Protein AF-A0A5D2YDR8-F1 (afdb_monomer_lite)

Sequence (159 aa):
MWPTSTCDENGEKFDDEQVKIFLEGFDGNTKRRVQYSDFNGLQEELDKFVSKLSSCAALPTLVMFYTTIKEMDEVINVKDVILSKLRVWRDAICDARQINMEVEFAKQHLIKIAYAYFASKTRLEEELWRISTKIELHEKCQSEAIFFNDKPLNTGLFP

pLDDT: mean 81.97, std 12.82, range [41.28, 96.12]

Organism: Gossypium mustelinum (NCBI:txid34275)

Structure (mmCIF, N/CA/C/O backbone):
data_AF-A0A5D2YDR8-F1
#
_entry.id   AF-A0A5D2YDR8-F1
#
loop_
_atom_site.group_PDB
_atom_site.id
_atom_site.type_symbol
_atom_site.label_atom_id
_atom_site.label_alt_id
_atom_site.label_comp_id
_atom_site.label_asym_id
_atom_site.label_entity_id
_atom_site.label_seq_id
_atom_site.pdbx_PDB_ins_code
_atom_site.Cartn_x
_atom_site.Cartn_y
_atom_site.Cartn_z
_atom_site.occupancy
_atom_site.B_iso_or_equiv
_atom_site.auth_seq_id
_atom_site.auth_comp_id
_atom_site.auth_asym_id
_atom_site.auth_atom_id
_atom_site.pdbx_PDB_model_num
ATOM 1 N N . MET A 1 1 ? 23.497 12.720 -17.045 1.00 43.84 1 MET A N 1
ATOM 2 C CA . MET A 1 1 ? 23.051 13.086 -15.684 1.00 43.84 1 MET A CA 1
ATOM 3 C C . MET A 1 1 ? 21.559 13.317 -15.754 1.00 43.84 1 MET A C 1
ATOM 5 O O . MET A 1 1 ? 21.188 14.347 -16.285 1.00 43.84 1 MET A O 1
ATOM 9 N N . TRP A 1 2 ? 20.750 12.374 -15.270 1.00 41.28 2 TRP A N 1
ATOM 10 C CA . TRP A 1 2 ? 19.337 12.558 -14.919 1.00 41.28 2 TRP A CA 1
ATOM 11 C C . TRP A 1 2 ? 19.010 11.600 -13.766 1.00 41.28 2 TRP A C 1
ATOM 13 O O . TRP A 1 2 ? 19.281 10.408 -13.897 1.00 41.28 2 TRP A O 1
ATOM 23 N N . PRO A 1 3 ? 18.440 12.090 -12.656 1.00 55.66 3 PRO A N 1
ATOM 24 C CA . PRO A 1 3 ? 17.616 11.305 -11.759 1.00 55.66 3 PRO A CA 1
ATOM 25 C C . PRO A 1 3 ? 16.165 11.715 -12.022 1.00 55.66 3 PRO A C 1
ATOM 27 O O . PRO A 1 3 ? 15.633 12.627 -11.387 1.00 55.66 3 PRO A O 1
ATOM 30 N N . THR A 1 4 ? 15.517 11.111 -13.011 1.00 43.56 4 THR A N 1
ATOM 31 C CA . THR A 1 4 ? 14.087 11.346 -13.240 1.00 43.56 4 THR A CA 1
ATOM 32 C C . THR A 1 4 ? 13.300 10.390 -12.364 1.00 43.56 4 THR A C 1
ATOM 34 O O . THR A 1 4 ? 12.785 9.379 -12.819 1.00 43.56 4 THR A O 1
ATOM 37 N N . SER A 1 5 ? 13.288 10.741 -11.076 1.00 51.09 5 SER A N 1
ATOM 38 C CA . SER A 1 5 ? 12.209 10.500 -10.120 1.00 51.09 5 SER A CA 1
ATOM 39 C C . SER A 1 5 ? 10.972 9.903 -10.785 1.00 51.09 5 SER A C 1
ATOM 41 O O . SER A 1 5 ? 10.235 10.636 -11.456 1.00 51.09 5 SER A O 1
ATOM 43 N N . THR A 1 6 ? 10.734 8.609 -10.590 1.00 53.78 6 THR A N 1
ATOM 44 C CA . THR A 1 6 ? 9.469 8.038 -11.023 1.00 53.78 6 THR A CA 1
ATOM 45 C C . THR A 1 6 ? 8.399 8.489 -10.044 1.00 53.78 6 THR A C 1
ATOM 47 O O . THR A 1 6 ? 8.498 8.328 -8.828 1.00 53.78 6 THR A O 1
ATOM 50 N N . CYS A 1 7 ? 7.435 9.215 -10.589 1.00 55.12 7 CYS A N 1
ATOM 51 C CA . CYS A 1 7 ? 6.246 9.597 -9.868 1.00 55.12 7 CYS A CA 1
ATOM 52 C C . CYS A 1 7 ? 5.243 8.445 -9.946 1.00 55.12 7 CYS A C 1
ATOM 54 O O . CYS A 1 7 ? 5.148 7.787 -10.986 1.00 55.12 7 CYS A O 1
ATOM 56 N N . ASP A 1 8 ? 4.471 8.209 -8.888 1.00 57.03 8 ASP A N 1
ATOM 57 C CA . ASP A 1 8 ? 3.253 7.417 -9.029 1.00 57.03 8 ASP A CA 1
ATOM 58 C C . ASP A 1 8 ? 2.217 8.153 -9.906 1.00 57.03 8 ASP A C 1
ATOM 60 O O . ASP A 1 8 ? 2.442 9.262 -10.399 1.00 57.03 8 ASP A O 1
ATOM 64 N N . GLU A 1 9 ? 1.059 7.531 -10.103 1.00 56.44 9 GLU A N 1
ATOM 65 C CA . GLU A 1 9 ? -0.064 8.050 -10.900 1.00 56.44 9 GLU A CA 1
ATOM 66 C C . GLU A 1 9 ? -0.547 9.438 -10.427 1.00 56.44 9 GLU A C 1
ATOM 68 O O . GLU A 1 9 ? -1.224 10.144 -11.170 1.00 56.44 9 GLU A O 1
ATOM 73 N N . ASN A 1 10 ? -0.154 9.848 -9.213 1.00 54.31 10 ASN A N 1
ATOM 74 C CA . ASN A 1 10 ? -0.492 11.116 -8.575 1.00 54.31 10 ASN A CA 1
ATOM 75 C C . ASN A 1 10 ? 0.675 12.121 -8.540 1.00 54.31 10 ASN A C 1
ATOM 77 O O . ASN A 1 10 ? 0.522 13.204 -7.974 1.00 54.31 10 ASN A O 1
ATOM 81 N N . GLY A 1 11 ? 1.836 11.805 -9.123 1.00 56.41 11 GLY A N 1
ATOM 82 C CA . GLY A 1 11 ? 2.986 12.710 -9.120 1.00 56.41 11 GLY A CA 1
ATOM 83 C C . GLY A 1 11 ? 3.961 12.522 -7.948 1.00 56.41 11 GLY A C 1
ATOM 84 O O . GLY A 1 11 ? 4.916 13.296 -7.844 1.00 56.41 11 GLY A O 1
ATOM 85 N N . GLU A 1 12 ? 3.775 11.539 -7.057 1.00 59.47 12 GLU A N 1
ATOM 86 C CA . GLU A 1 12 ? 4.639 11.391 -5.876 1.00 59.47 12 GLU A CA 1
ATOM 87 C C . GLU A 1 12 ? 5.945 10.660 -6.211 1.00 59.47 12 GLU A C 1
ATOM 89 O O . GLU A 1 12 ? 5.924 9.515 -6.656 1.00 59.47 12 GLU A O 1
ATOM 94 N N . LYS A 1 13 ? 7.083 11.337 -5.988 1.00 61.34 13 LYS A N 1
ATOM 95 C CA . LYS A 1 13 ? 8.431 10.796 -6.216 1.00 61.34 13 LYS A CA 1
ATOM 96 C C . LYS A 1 13 ? 8.719 9.630 -5.284 1.00 61.34 13 LYS A C 1
ATOM 98 O O . LYS A 1 13 ? 8.529 9.779 -4.084 1.00 61.34 13 LYS A O 1
ATOM 103 N N . PHE A 1 14 ? 9.261 8.548 -5.816 1.00 60.97 14 PHE A N 1
ATOM 104 C CA . PHE A 1 14 ? 9.559 7.348 -5.053 1.00 60.97 14 PHE A CA 1
ATOM 105 C C . PHE A 1 14 ? 11.065 7.227 -4.726 1.00 60.97 14 PHE A C 1
ATOM 107 O O . PHE A 1 14 ? 11.892 7.256 -5.633 1.00 60.97 14 PHE A O 1
ATOM 114 N N . ASP A 1 15 ? 11.430 7.118 -3.443 1.00 67.12 15 ASP A N 1
ATOM 115 C CA . ASP A 1 15 ? 12.804 6.870 -2.972 1.00 67.12 15 ASP A CA 1
ATOM 116 C C . ASP A 1 15 ? 12.831 6.099 -1.630 1.00 67.12 15 ASP A C 1
ATOM 118 O O . ASP A 1 15 ? 11.792 5.872 -1.001 1.00 67.12 15 ASP A O 1
ATOM 122 N N . ASP A 1 16 ? 14.022 5.679 -1.186 1.00 68.62 16 ASP A N 1
ATOM 123 C CA . ASP A 1 16 ? 14.218 4.962 0.088 1.00 68.62 16 ASP A CA 1
ATOM 124 C C . ASP A 1 16 ? 13.748 5.779 1.308 1.00 68.62 16 ASP A C 1
ATOM 126 O O . ASP A 1 16 ? 13.335 5.214 2.328 1.00 68.62 16 ASP A O 1
ATOM 130 N N . GLU A 1 17 ? 13.759 7.112 1.205 1.00 77.00 17 GLU A N 1
ATOM 131 C CA . GLU A 1 17 ? 13.286 7.996 2.268 1.00 77.00 17 GLU A CA 1
ATOM 132 C C . GLU A 1 17 ? 11.758 7.912 2.396 1.00 77.00 17 GLU A C 1
ATOM 134 O O . GLU A 1 17 ? 11.240 7.952 3.510 1.00 77.00 17 GLU A O 1
ATOM 139 N N . GLN A 1 18 ? 11.013 7.686 1.306 1.00 75.12 18 GLN A N 1
ATOM 140 C CA . GLN A 1 18 ? 9.564 7.469 1.378 1.00 75.12 18 GLN A CA 1
ATOM 141 C C . GLN A 1 18 ? 9.171 6.219 2.169 1.00 75.12 18 GLN A C 1
ATOM 143 O O . GLN A 1 18 ? 8.182 6.260 2.909 1.00 75.12 18 GLN A O 1
ATOM 148 N N . VAL A 1 19 ? 9.926 5.121 2.047 1.00 80.12 19 VAL A N 1
ATOM 149 C CA . VAL A 1 19 ? 9.690 3.901 2.843 1.00 80.12 19 VAL A CA 1
ATOM 150 C C . VAL A 1 19 ? 9.812 4.243 4.324 1.00 80.12 19 VAL A C 1
ATOM 152 O O . VAL A 1 19 ? 8.938 3.922 5.130 1.00 80.12 19 VAL A O 1
ATOM 155 N N . LYS A 1 20 ? 10.890 4.942 4.677 1.00 84.25 20 LYS A N 1
ATOM 156 C CA . LYS A 1 20 ? 11.187 5.347 6.046 1.00 84.25 20 LYS A CA 1
ATOM 157 C C . LYS A 1 20 ? 10.135 6.316 6.592 1.00 84.25 20 LYS A C 1
ATOM 159 O O . LYS A 1 20 ? 9.566 6.037 7.643 1.00 84.25 20 LYS A O 1
ATOM 164 N N . ILE A 1 21 ? 9.782 7.364 5.843 1.00 86.00 21 ILE A N 1
ATOM 165 C CA . ILE A 1 21 ? 8.718 8.322 6.189 1.00 86.00 21 ILE A CA 1
ATOM 166 C C . ILE A 1 21 ? 7.382 7.602 6.408 1.00 86.00 21 ILE A C 1
ATOM 168 O O . ILE A 1 21 ? 6.636 7.918 7.340 1.00 86.00 21 ILE A O 1
ATOM 172 N N . PHE A 1 22 ? 7.049 6.626 5.556 1.00 87.31 22 PHE A N 1
ATOM 173 C CA . PHE A 1 22 ? 5.819 5.857 5.708 1.00 87.31 22 PHE A CA 1
ATOM 174 C C . PHE A 1 22 ? 5.797 5.082 7.032 1.00 87.31 22 PHE A C 1
ATOM 176 O O . PHE A 1 22 ? 4.797 5.154 7.755 1.00 87.31 22 PHE A O 1
ATOM 183 N N . LEU A 1 23 ? 6.895 4.388 7.354 1.00 86.00 23 LEU A N 1
ATOM 184 C CA . LEU A 1 23 ? 7.036 3.565 8.558 1.00 86.00 23 LEU A CA 1
ATOM 185 C C . LEU A 1 23 ? 7.091 4.401 9.844 1.00 86.00 23 LEU A C 1
ATOM 187 O O . LEU A 1 23 ? 6.383 4.084 10.799 1.00 86.00 23 LEU A O 1
ATOM 191 N N . GLU A 1 24 ? 7.839 5.506 9.853 1.00 86.69 24 GLU A N 1
ATOM 192 C CA . GLU A 1 24 ? 7.864 6.478 10.960 1.00 86.69 24 GLU A CA 1
ATOM 193 C C . GLU A 1 24 ? 6.469 7.069 11.225 1.00 86.69 24 GLU A C 1
ATOM 195 O O . GLU A 1 24 ? 6.110 7.410 12.355 1.00 86.69 24 GLU A O 1
ATOM 200 N N . GLY A 1 25 ? 5.619 7.095 10.195 1.00 81.75 25 GLY A N 1
ATOM 201 C CA . GLY A 1 25 ? 4.209 7.435 10.308 1.00 81.75 25 GLY A CA 1
ATOM 202 C C . GLY A 1 25 ? 3.422 6.567 11.299 1.00 81.75 25 GLY A C 1
ATOM 203 O O . GLY A 1 25 ? 2.355 6.989 11.725 1.00 81.75 25 GLY A O 1
ATOM 204 N N . PHE A 1 26 ? 3.885 5.397 11.739 1.00 81.44 26 PHE A N 1
ATOM 205 C CA . PHE A 1 26 ? 3.188 4.637 12.790 1.00 81.44 26 PHE A CA 1
ATOM 206 C C . PHE A 1 26 ? 3.472 5.131 14.217 1.00 81.44 26 PHE A C 1
ATOM 208 O O . PHE A 1 26 ? 2.688 4.847 15.131 1.00 81.44 26 PHE A O 1
ATOM 215 N N . ASP A 1 27 ? 4.554 5.879 14.423 1.00 76.06 27 ASP A N 1
ATOM 216 C CA . ASP A 1 27 ? 5.028 6.264 15.759 1.00 76.06 27 ASP A CA 1
ATOM 217 C C . ASP A 1 27 ? 4.542 7.660 16.181 1.00 76.06 27 ASP A C 1
ATOM 219 O O . ASP A 1 27 ? 4.632 8.044 17.346 1.00 76.06 27 ASP A O 1
ATOM 223 N N . GLY A 1 28 ? 3.929 8.402 15.254 1.00 69.44 28 GLY A N 1
ATOM 224 C CA . GLY A 1 28 ? 3.266 9.668 15.551 1.00 69.44 28 GLY A CA 1
ATOM 225 C C . GLY A 1 28 ? 2.029 9.501 16.444 1.00 69.44 28 GLY A C 1
ATOM 226 O O . GLY A 1 28 ? 1.219 8.592 16.253 1.00 69.44 28 GLY A O 1
ATOM 227 N N . ASN A 1 29 ? 1.849 10.429 17.389 1.00 61.12 29 ASN A N 1
ATOM 228 C CA . ASN A 1 29 ? 0.692 10.476 18.295 1.00 61.12 29 ASN A CA 1
ATOM 229 C C . ASN A 1 29 ? -0.405 11.458 17.830 1.00 61.12 29 ASN A C 1
ATOM 231 O O . ASN A 1 29 ? -1.246 11.908 18.606 1.00 61.12 29 ASN A O 1
ATOM 235 N N . THR A 1 30 ? -0.368 11.854 16.559 1.00 66.81 30 THR A N 1
ATOM 236 C CA . THR A 1 30 ? -1.331 12.774 15.955 1.00 66.81 30 THR A CA 1
ATOM 237 C C . THR A 1 30 ? -2.611 12.030 15.601 1.00 66.81 30 THR A C 1
ATOM 239 O O . THR A 1 30 ? -2.563 11.011 14.915 1.00 66.81 30 THR A O 1
ATOM 242 N N . LYS A 1 31 ? -3.765 12.549 16.035 1.00 63.53 31 LYS A N 1
ATOM 243 C CA . LYS A 1 31 ? -5.074 12.081 15.566 1.00 63.53 31 LYS A CA 1
ATOM 244 C C . LYS A 1 31 ? -5.186 12.330 14.073 1.00 63.53 31 LYS A C 1
ATOM 246 O O . LYS A 1 31 ? -5.041 13.475 13.632 1.00 63.53 31 LYS A O 1
ATOM 251 N N . ARG A 1 32 ? -5.420 11.271 13.311 1.00 73.06 32 ARG A N 1
ATOM 252 C CA . ARG A 1 32 ? -5.604 11.372 11.869 1.00 73.06 32 ARG A CA 1
ATOM 253 C C . ARG A 1 32 ? -7.106 11.415 11.627 1.00 73.06 32 ARG A C 1
ATOM 255 O O . ARG A 1 32 ? -7.911 11.056 12.480 1.00 73.06 32 ARG A O 1
ATOM 262 N N . ARG A 1 33 ? -7.518 12.116 10.577 1.00 70.62 33 ARG A N 1
ATOM 263 C CA . ARG A 1 33 ? -8.941 12.374 10.312 1.00 70.62 33 ARG A CA 1
ATOM 264 C C . ARG A 1 33 ? -9.376 11.554 9.115 1.00 70.62 33 ARG A C 1
ATOM 266 O O . ARG A 1 33 ? -9.875 12.134 8.156 1.00 70.62 33 ARG A O 1
ATOM 273 N N . VAL A 1 34 ? -9.189 10.236 9.187 1.00 83.25 34 VAL A N 1
ATOM 274 C CA . VAL A 1 34 ? -9.748 9.337 8.175 1.00 83.25 34 VAL A CA 1
ATOM 275 C C . VAL A 1 34 ? -11.265 9.515 8.160 1.00 83.25 34 VAL A C 1
ATOM 277 O O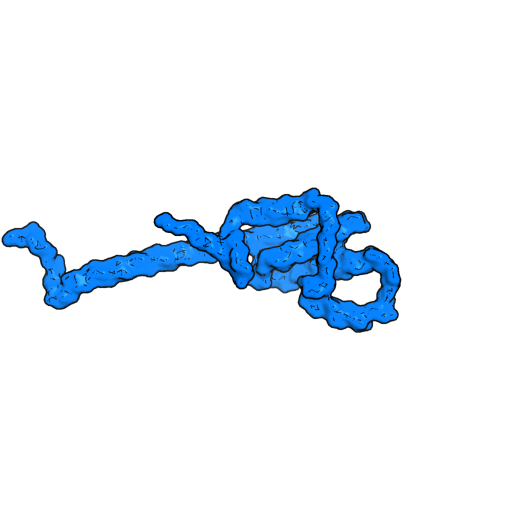 . VAL A 1 34 ? -11.901 9.627 9.213 1.00 83.25 34 VAL A O 1
ATOM 280 N N . GLN A 1 35 ? -11.825 9.641 6.966 1.00 83.88 35 GLN A N 1
ATOM 281 C CA . GLN A 1 35 ? -13.253 9.779 6.719 1.00 83.88 35 GLN A CA 1
ATOM 282 C C . GLN A 1 35 ? -13.770 8.530 6.009 1.00 83.88 35 GLN A C 1
ATOM 284 O O . GLN A 1 35 ? -13.031 7.831 5.321 1.00 83.88 35 GLN A O 1
ATOM 289 N N . TYR A 1 36 ? -15.074 8.269 6.099 1.00 83.88 36 TYR A N 1
ATOM 290 C CA . TYR A 1 36 ? -15.678 7.155 5.362 1.00 83.88 36 TYR A CA 1
ATOM 291 C C . TYR A 1 36 ? -15.504 7.270 3.844 1.00 83.88 36 TYR A C 1
ATOM 293 O O . TYR A 1 36 ? -15.416 6.250 3.172 1.00 83.88 36 TYR A O 1
ATOM 301 N N . SER A 1 37 ? -15.403 8.493 3.314 1.00 83.62 37 SER A N 1
ATOM 302 C CA . SER A 1 37 ? -15.139 8.759 1.895 1.00 83.62 37 SER A CA 1
ATOM 303 C C . SER A 1 37 ? -13.773 8.270 1.412 1.00 83.62 37 SER A C 1
ATOM 305 O O . SER A 1 37 ? -13.572 8.157 0.208 1.00 83.62 37 SER A O 1
ATOM 307 N N . ASP A 1 38 ? -12.843 7.979 2.323 1.00 86.00 38 ASP A N 1
ATOM 308 C CA . ASP A 1 38 ? -11.524 7.434 1.980 1.00 86.00 38 ASP A CA 1
ATOM 309 C C . ASP A 1 38 ? -11.595 5.930 1.628 1.00 86.00 38 ASP A C 1
ATOM 311 O O . ASP A 1 38 ? -10.629 5.337 1.131 1.00 86.00 38 ASP A O 1
ATOM 315 N N . PHE A 1 39 ? -12.753 5.305 1.871 1.00 87.56 39 PHE A N 1
ATOM 316 C CA . PHE A 1 39 ? -13.054 3.909 1.575 1.00 87.56 39 PHE A CA 1
ATOM 317 C C . PHE A 1 39 ? -14.125 3.819 0.486 1.00 87.56 39 PHE A C 1
ATOM 319 O O . PHE A 1 39 ? -15.199 4.419 0.583 1.00 87.56 39 PHE A O 1
ATOM 326 N N . ASN A 1 40 ? -13.855 3.029 -0.551 1.00 83.94 40 ASN A N 1
ATOM 327 C CA . ASN A 1 40 ? -14.785 2.896 -1.667 1.00 83.94 40 ASN A CA 1
ATOM 328 C C . ASN A 1 40 ? -16.047 2.146 -1.222 1.00 83.94 40 ASN A C 1
ATOM 330 O O . ASN A 1 40 ? -15.967 1.053 -0.671 1.00 83.94 40 ASN A O 1
ATOM 334 N N . GLY A 1 41 ? -17.220 2.740 -1.462 1.00 81.25 41 GLY A N 1
ATOM 335 C CA . GLY A 1 41 ? -18.525 2.139 -1.156 1.00 81.25 41 GLY A CA 1
ATOM 336 C C . GLY A 1 41 ? -18.921 2.129 0.327 1.00 81.25 41 GLY A C 1
ATOM 337 O O . GLY A 1 41 ? -20.083 1.869 0.637 1.00 81.25 41 GLY A O 1
ATOM 338 N N . LEU A 1 42 ? -18.014 2.475 1.250 1.00 83.81 42 LEU A N 1
ATOM 339 C CA . LEU A 1 42 ? -18.285 2.412 2.690 1.00 83.81 42 LEU A CA 1
ATOM 340 C C . LEU A 1 42 ? -19.392 3.380 3.121 1.00 83.81 42 LEU A C 1
ATOM 342 O O . LEU A 1 42 ? -20.245 3.007 3.919 1.00 83.81 42 LEU A O 1
ATOM 346 N N . GLN A 1 43 ? -19.405 4.607 2.589 1.00 82.06 43 GLN A N 1
ATOM 347 C CA . GLN A 1 43 ? -20.443 5.594 2.915 1.00 82.06 43 GLN A CA 1
ATOM 348 C C . GLN A 1 43 ? -21.843 5.092 2.519 1.00 82.06 43 GLN A C 1
ATOM 350 O O . GLN A 1 43 ? -22.777 5.191 3.310 1.00 82.06 43 GLN A O 1
ATOM 355 N N . GLU A 1 44 ? -21.979 4.493 1.332 1.00 81.81 44 GLU A N 1
ATOM 356 C CA . GLU A 1 44 ? -23.254 3.965 0.830 1.00 81.81 44 GLU A CA 1
ATOM 357 C C . GLU A 1 44 ? -23.744 2.750 1.625 1.00 81.81 44 GLU A C 1
ATOM 359 O O . GLU A 1 44 ? -24.948 2.578 1.837 1.00 81.81 44 GLU A O 1
ATOM 364 N N . GLU A 1 45 ? -22.829 1.879 2.061 1.00 80.38 45 GLU A N 1
ATOM 365 C CA . GLU A 1 45 ? -23.165 0.792 2.979 1.00 80.38 45 GLU A CA 1
ATOM 366 C C . GLU A 1 45 ? -23.588 1.347 4.332 1.00 80.38 45 GLU A C 1
ATOM 368 O O . GLU A 1 45 ? -24.628 0.953 4.861 1.00 80.38 45 GLU A O 1
ATOM 373 N N . LEU A 1 46 ? -22.831 2.304 4.869 1.00 79.00 46 LEU A N 1
ATOM 374 C CA . LEU A 1 46 ? -23.113 2.889 6.164 1.00 79.00 46 LEU A CA 1
ATOM 375 C C . LEU A 1 46 ? -24.485 3.555 6.181 1.00 79.00 46 LEU A C 1
ATOM 377 O O . LEU A 1 46 ? -25.248 3.276 7.098 1.00 79.00 46 LEU A O 1
ATOM 381 N N . ASP A 1 47 ? -24.851 4.341 5.167 1.00 76.81 47 ASP A N 1
ATOM 382 C CA . ASP A 1 47 ? -26.151 5.023 5.081 1.00 76.81 47 ASP A CA 1
ATOM 383 C C . ASP A 1 47 ? -27.345 4.045 5.154 1.00 76.81 47 ASP A C 1
ATOM 385 O O . ASP A 1 47 ? -28.407 4.390 5.682 1.00 76.81 47 ASP A O 1
ATOM 389 N N . LYS A 1 48 ? -27.167 2.780 4.739 1.00 76.81 48 LYS A N 1
ATOM 390 C CA . LYS A 1 48 ? -28.172 1.709 4.918 1.00 76.81 48 LYS A CA 1
ATOM 391 C C . LYS A 1 48 ? -28.291 1.239 6.375 1.00 76.81 48 LYS A C 1
ATOM 393 O O . LYS A 1 48 ? -29.353 0.762 6.783 1.00 76.81 48 LYS A O 1
ATOM 398 N N . PHE A 1 49 ? -27.225 1.368 7.163 1.00 69.19 49 PHE A N 1
ATOM 399 C CA . PHE A 1 49 ? -27.125 0.923 8.557 1.00 69.19 49 PHE A CA 1
ATOM 400 C C . PHE A 1 49 ? -27.187 2.057 9.598 1.00 69.19 49 PHE A C 1
ATOM 402 O O . PHE A 1 49 ? -27.472 1.757 10.758 1.00 69.19 49 PHE A O 1
ATOM 409 N N . VAL A 1 50 ? -26.991 3.334 9.226 1.00 64.19 50 VAL A N 1
ATOM 410 C CA . VAL A 1 50 ? -26.972 4.499 10.146 1.00 64.19 50 VAL A CA 1
ATOM 411 C C . VAL A 1 50 ? -28.230 4.556 11.017 1.00 64.19 50 VAL A C 1
ATOM 413 O O . VAL A 1 50 ? -28.137 4.854 12.203 1.00 64.19 50 VAL A O 1
ATOM 416 N N . SER A 1 51 ? -29.397 4.182 10.480 1.00 63.06 51 SER A N 1
ATOM 417 C CA . SER A 1 51 ? -30.660 4.140 11.240 1.00 63.06 51 SER A CA 1
ATOM 418 C C . SER A 1 51 ? -30.672 3.146 12.416 1.00 63.06 51 SER A C 1
ATOM 420 O O . SER A 1 51 ? -31.567 3.211 13.257 1.00 63.06 51 SER A O 1
ATOM 422 N N . LYS A 1 52 ? -29.700 2.225 12.484 1.00 63.06 52 LYS A N 1
ATOM 423 C CA . LYS A 1 52 ? -29.600 1.149 13.485 1.00 63.06 52 LYS A CA 1
ATOM 424 C C . LYS A 1 52 ? -28.393 1.283 14.419 1.00 63.06 52 LYS A C 1
ATOM 426 O O . LYS A 1 52 ? -28.264 0.486 15.346 1.00 63.06 52 LYS A O 1
ATOM 431 N N . LEU A 1 53 ? -27.497 2.237 14.176 1.00 61.59 53 LEU A N 1
ATOM 432 C CA . LEU A 1 53 ? -26.235 2.366 14.904 1.00 61.59 53 LEU A CA 1
ATOM 433 C C . LEU A 1 53 ? -26.376 3.318 16.101 1.00 61.59 53 LEU A C 1
ATOM 435 O O . LEU A 1 53 ? -26.996 4.375 16.008 1.00 61.59 53 LEU A O 1
ATOM 439 N N . SER A 1 54 ? -25.814 2.925 17.249 1.00 60.34 54 SER A N 1
ATOM 440 C CA . SER A 1 54 ? -25.852 3.740 18.468 1.00 60.34 54 SER A CA 1
ATOM 441 C C . SER A 1 54 ? -24.954 4.975 18.336 1.00 60.34 54 SER A C 1
ATOM 443 O O . SER A 1 54 ? -23.967 4.965 17.602 1.00 60.34 54 SER A O 1
ATOM 445 N N . SER A 1 55 ? -25.252 6.037 19.090 1.00 63.78 55 SER A N 1
ATOM 446 C CA . SER A 1 55 ? -24.509 7.309 19.089 1.00 63.78 55 SER A CA 1
ATOM 447 C C . SER A 1 55 ? -23.115 7.228 19.740 1.00 63.78 55 SER A C 1
ATOM 449 O O . SER A 1 55 ? -22.629 8.207 20.308 1.00 63.78 55 SER A O 1
ATOM 451 N N . CYS A 1 56 ? -22.478 6.056 19.737 1.00 74.56 56 CYS A N 1
ATOM 452 C CA . CYS A 1 56 ? -21.175 5.847 20.349 1.00 74.56 56 CYS A CA 1
ATOM 453 C C . CYS A 1 56 ? -20.085 6.584 19.561 1.00 74.56 56 CYS A C 1
ATOM 455 O O . CYS A 1 56 ? -19.862 6.314 18.383 1.00 74.56 56 CYS A O 1
ATOM 457 N N . ALA A 1 57 ? -19.346 7.467 20.234 1.00 77.50 57 ALA A N 1
ATOM 458 C CA . ALA A 1 57 ? -18.271 8.248 19.620 1.00 77.50 57 ALA A CA 1
ATOM 459 C C . ALA A 1 57 ? -17.100 7.394 19.085 1.00 77.50 57 ALA A C 1
ATOM 461 O O . ALA A 1 57 ? -16.346 7.870 18.241 1.00 77.50 57 ALA A O 1
ATOM 462 N N . ALA A 1 58 ? -16.945 6.150 19.555 1.00 81.88 58 ALA A N 1
ATOM 463 C CA . ALA A 1 58 ? -15.900 5.225 19.103 1.00 81.88 58 ALA A CA 1
ATOM 464 C C . ALA A 1 58 ? -16.299 4.407 17.861 1.00 81.88 58 ALA A C 1
ATOM 466 O O . ALA A 1 58 ? -15.441 3.825 17.198 1.00 81.88 58 ALA A O 1
ATOM 467 N N . LEU A 1 59 ? -17.595 4.354 17.541 1.00 84.31 59 LEU A N 1
ATOM 468 C CA . LEU A 1 59 ? -18.118 3.530 16.457 1.00 84.31 59 LEU A CA 1
ATOM 469 C C . LEU A 1 59 ? -17.502 3.862 15.083 1.00 84.31 59 LEU A C 1
ATOM 471 O O . LEU A 1 59 ? -17.143 2.916 14.383 1.00 84.31 59 LEU A O 1
ATOM 475 N N . PRO A 1 60 ? -17.303 5.139 14.691 1.00 86.50 60 PRO A N 1
ATOM 476 C CA . PRO A 1 60 ? -16.676 5.449 13.407 1.00 86.50 60 PRO A CA 1
ATOM 477 C C . PRO A 1 60 ? -15.275 4.862 13.257 1.00 86.50 60 PRO A C 1
ATOM 479 O O . PRO A 1 60 ? -14.944 4.287 12.223 1.00 86.50 60 PRO A O 1
ATOM 482 N N . THR A 1 61 ? -14.468 4.947 14.313 1.00 88.94 61 THR A N 1
ATOM 483 C CA . THR A 1 61 ? -13.109 4.399 14.329 1.00 88.94 61 THR A CA 1
ATOM 484 C C . THR A 1 61 ? -13.119 2.878 14.182 1.00 88.94 61 THR A C 1
ATOM 486 O O . THR A 1 61 ? -12.337 2.341 13.404 1.00 88.94 61 THR A O 1
ATOM 489 N N . LEU A 1 62 ? -14.045 2.185 14.854 1.00 90.19 62 LEU A N 1
ATOM 490 C CA . LEU A 1 62 ? -14.235 0.737 14.709 1.00 90.19 62 LEU A CA 1
ATOM 491 C C . LEU A 1 62 ? -14.600 0.343 13.272 1.00 90.19 62 LEU A C 1
ATOM 493 O O . LEU A 1 62 ? -13.993 -0.570 12.715 1.00 90.19 62 LEU A O 1
ATOM 497 N N . VAL A 1 63 ? -15.562 1.040 12.660 1.00 90.12 63 VAL A N 1
ATOM 498 C CA . VAL A 1 63 ? -15.993 0.769 11.278 1.00 90.12 63 VAL A CA 1
ATOM 499 C C . VAL A 1 63 ? -14.829 0.947 10.301 1.00 90.12 63 VAL A C 1
ATOM 501 O O . VAL A 1 63 ? -14.570 0.055 9.492 1.00 90.12 63 VAL A O 1
ATOM 504 N N . MET A 1 64 ? -14.087 2.053 10.396 1.00 92.19 64 MET A N 1
ATOM 505 C CA . MET A 1 64 ? -12.939 2.310 9.518 1.00 92.19 64 MET A CA 1
ATOM 506 C C . MET A 1 64 ? -11.805 1.303 9.730 1.00 92.19 64 MET A C 1
ATOM 508 O O . MET A 1 64 ? -11.184 0.872 8.759 1.00 92.19 64 MET A O 1
ATOM 512 N N . PHE A 1 65 ? -11.558 0.874 10.970 1.00 94.50 65 PHE A N 1
ATOM 513 C CA . PHE A 1 65 ? -10.543 -0.135 11.268 1.00 94.50 65 PHE A CA 1
ATOM 514 C C . PHE A 1 65 ? -10.891 -1.501 10.669 1.00 94.50 65 PHE A C 1
ATOM 516 O O . PHE A 1 65 ? -10.061 -2.107 9.994 1.00 94.50 65 PHE A O 1
ATOM 523 N N . TYR A 1 66 ? -12.128 -1.975 10.841 1.00 93.06 66 TYR A N 1
ATOM 524 C CA . TYR A 1 66 ? -12.543 -3.246 10.241 1.00 93.06 66 TYR A CA 1
ATOM 525 C C . TYR A 1 66 ? -12.604 -3.186 8.716 1.00 93.06 66 TYR A C 1
ATOM 527 O O . TYR A 1 66 ? -12.209 -4.146 8.058 1.00 93.06 66 TYR A O 1
ATOM 535 N N . THR A 1 67 ? -13.031 -2.053 8.151 1.00 93.88 67 THR A N 1
ATOM 536 C CA . THR A 1 67 ? -12.993 -1.843 6.696 1.00 93.88 67 THR A CA 1
ATOM 537 C C . THR A 1 67 ? -11.558 -1.883 6.181 1.00 93.88 67 THR A C 1
ATOM 539 O O . THR A 1 67 ? -11.284 -2.553 5.194 1.00 93.88 67 THR A O 1
ATOM 542 N N . THR A 1 68 ? -10.625 -1.253 6.899 1.00 95.88 68 THR A N 1
ATOM 543 C CA . THR A 1 68 ? -9.188 -1.315 6.598 1.00 95.88 68 THR A CA 1
ATOM 544 C C . THR A 1 68 ? -8.674 -2.753 6.582 1.00 95.88 68 THR A C 1
ATOM 546 O O . THR A 1 68 ? -8.002 -3.142 5.634 1.00 95.88 68 THR A O 1
ATOM 549 N N . ILE A 1 69 ? -9.005 -3.564 7.594 1.00 95.38 69 ILE A N 1
ATOM 550 C CA . ILE A 1 69 ? -8.594 -4.978 7.636 1.00 95.38 69 ILE A CA 1
ATOM 551 C C . ILE A 1 69 ? -9.147 -5.743 6.435 1.00 95.38 69 ILE A C 1
ATOM 553 O O . ILE A 1 69 ? -8.399 -6.466 5.787 1.00 95.38 69 ILE A O 1
ATOM 557 N N . LYS A 1 70 ? -10.436 -5.558 6.132 1.00 93.56 70 LYS A N 1
ATOM 558 C CA . LYS A 1 70 ? -11.096 -6.218 5.006 1.00 93.56 70 LYS A CA 1
ATOM 559 C C . LYS A 1 70 ? -10.440 -5.851 3.675 1.00 93.56 70 LYS A C 1
ATOM 561 O O . LYS A 1 70 ? -10.087 -6.739 2.914 1.00 93.56 70 LYS A O 1
ATOM 566 N N . GLU A 1 71 ? -10.238 -4.562 3.411 1.00 94.31 71 GLU A N 1
ATOM 567 C CA . GLU A 1 71 ? -9.607 -4.119 2.166 1.00 94.31 71 GLU A CA 1
ATOM 568 C C . GLU A 1 71 ? -8.173 -4.646 2.027 1.00 94.31 71 GLU A C 1
ATOM 570 O O . GLU A 1 71 ? -7.786 -5.039 0.932 1.00 94.31 71 GLU A O 1
ATOM 575 N N . MET A 1 72 ? -7.388 -4.682 3.112 1.00 94.94 72 MET A N 1
ATOM 576 C CA . MET A 1 72 ? -6.043 -5.270 3.074 1.00 94.94 72 MET A CA 1
ATOM 577 C C . MET A 1 72 ? -6.074 -6.770 2.734 1.00 94.94 72 MET A C 1
ATOM 579 O O . MET A 1 72 ? -5.218 -7.227 1.981 1.00 94.94 72 MET A O 1
ATOM 583 N N . ASP A 1 73 ? -7.059 -7.515 3.248 1.00 92.69 73 ASP A N 1
ATOM 584 C CA . ASP A 1 73 ? -7.241 -8.954 2.989 1.00 92.69 73 ASP A CA 1
ATOM 585 C C . ASP A 1 73 ? -7.732 -9.243 1.555 1.00 92.69 73 ASP A C 1
ATOM 587 O O . ASP A 1 73 ? -7.404 -10.272 0.967 1.00 92.69 73 ASP A O 1
ATOM 591 N N . GLU A 1 74 ? -8.476 -8.309 0.953 1.00 92.44 74 GLU A N 1
ATOM 592 C CA . GLU A 1 74 ? -8.990 -8.410 -0.421 1.00 92.44 74 GLU A CA 1
ATOM 593 C C . GLU A 1 74 ? -7.955 -8.023 -1.497 1.00 92.44 74 GLU A C 1
ATOM 595 O O . GLU A 1 74 ? -8.166 -8.277 -2.687 1.00 92.44 74 GLU A O 1
ATOM 600 N N . VAL A 1 75 ? -6.814 -7.437 -1.115 1.00 88.19 75 VAL A N 1
ATOM 601 C CA . VAL A 1 75 ? -5.748 -7.070 -2.060 1.00 88.19 75 VAL A CA 1
ATOM 602 C C . VAL A 1 75 ? -5.017 -8.319 -2.545 1.00 88.19 75 VAL A C 1
ATOM 604 O O . VAL A 1 75 ? -4.195 -8.909 -1.847 1.00 88.19 75 VAL A O 1
ATOM 607 N N . ILE A 1 76 ? -5.258 -8.683 -3.805 1.00 86.00 76 ILE A N 1
ATOM 608 C CA . ILE A 1 76 ? -4.584 -9.815 -4.460 1.00 86.00 76 ILE A CA 1
ATOM 609 C C . ILE A 1 76 ? -3.250 -9.383 -5.081 1.00 86.00 76 ILE A C 1
ATOM 611 O O . ILE A 1 76 ? -2.267 -10.127 -5.038 1.00 86.00 76 ILE A O 1
ATOM 615 N N . ASN A 1 77 ? -3.197 -8.190 -5.680 1.00 85.12 77 ASN A N 1
ATOM 616 C CA . ASN A 1 77 ? -2.032 -7.708 -6.413 1.00 85.12 77 ASN A CA 1
ATOM 617 C C . ASN A 1 77 ? -1.590 -6.337 -5.905 1.00 85.12 77 ASN A C 1
ATOM 619 O O . ASN A 1 77 ? -2.336 -5.363 -5.926 1.00 85.12 77 ASN A O 1
ATOM 623 N N . VAL A 1 78 ? -0.325 -6.248 -5.499 1.00 84.00 78 VAL A N 1
ATOM 624 C CA . VAL A 1 78 ? 0.240 -5.028 -4.914 1.00 84.00 78 VAL A CA 1
ATOM 625 C C . VAL A 1 78 ? 0.314 -3.854 -5.896 1.00 84.00 78 VAL A C 1
ATOM 627 O O . VAL A 1 78 ? 0.412 -2.706 -5.475 1.00 84.00 78 VAL A O 1
ATOM 630 N N . LYS A 1 79 ? 0.246 -4.131 -7.205 1.00 78.00 79 LYS A N 1
ATOM 631 C CA . LYS A 1 79 ? 0.199 -3.097 -8.246 1.00 78.00 79 LYS A CA 1
ATOM 632 C C . LYS A 1 79 ? -1.100 -2.295 -8.241 1.00 78.00 79 LYS A C 1
ATOM 634 O O . LYS A 1 79 ? -1.085 -1.172 -8.726 1.00 78.00 79 LYS A O 1
ATOM 639 N N . ASP A 1 80 ? -2.173 -2.857 -7.689 1.00 80.12 80 ASP A N 1
ATOM 640 C CA . ASP A 1 80 ? -3.484 -2.205 -7.613 1.00 80.12 80 ASP A CA 1
ATOM 641 C C . ASP A 1 80 ? -3.574 -1.261 -6.397 1.00 80.12 80 ASP A C 1
ATOM 643 O O . ASP A 1 80 ? -4.558 -0.547 -6.213 1.00 80.12 80 ASP A O 1
ATOM 647 N N . VAL A 1 81 ? -2.535 -1.247 -5.553 1.00 84.38 81 VAL A N 1
ATOM 648 C CA . VAL A 1 81 ? -2.418 -0.359 -4.398 1.00 84.38 81 VAL A CA 1
ATOM 649 C C . VAL A 1 81 ? -1.604 0.872 -4.783 1.00 84.38 81 VAL A C 1
ATOM 651 O O . VAL A 1 81 ? -0.521 0.762 -5.353 1.00 84.38 81 VAL A O 1
ATOM 654 N N . ILE A 1 82 ? -2.099 2.050 -4.406 1.00 85.75 82 ILE A N 1
ATOM 655 C CA . ILE A 1 82 ? -1.391 3.331 -4.524 1.00 85.75 82 ILE A CA 1
ATOM 656 C C . ILE A 1 82 ? -0.977 3.855 -3.144 1.00 85.75 82 ILE A C 1
ATOM 658 O O . ILE A 1 82 ? -1.556 3.486 -2.118 1.00 85.75 82 ILE A O 1
ATOM 662 N N . LEU A 1 83 ? 0.015 4.748 -3.104 1.00 86.88 83 LEU A N 1
ATOM 663 C CA . LEU A 1 83 ? 0.594 5.239 -1.849 1.00 86.88 83 LEU A CA 1
ATOM 664 C C . LEU A 1 83 ? -0.430 5.955 -0.951 1.00 86.88 83 LEU A C 1
ATOM 666 O O . LEU A 1 83 ? -0.399 5.800 0.271 1.00 86.88 83 LEU A O 1
ATOM 670 N N . SER A 1 84 ? -1.387 6.681 -1.533 1.00 88.56 84 SER A N 1
ATOM 671 C CA . SER A 1 84 ? -2.477 7.307 -0.773 1.00 88.56 84 SER A CA 1
ATOM 672 C C . SER A 1 84 ? -3.333 6.277 -0.026 1.00 88.56 84 SER A C 1
ATOM 674 O O . SER A 1 84 ? -3.697 6.512 1.125 1.00 88.56 84 SER A O 1
ATOM 676 N N . LYS A 1 85 ? -3.575 5.098 -0.613 1.00 91.44 85 LYS A N 1
ATOM 677 C CA . LYS A 1 85 ? -4.337 4.019 0.027 1.00 91.44 85 LYS A CA 1
ATOM 678 C C . LYS A 1 85 ? -3.587 3.420 1.217 1.00 91.44 85 LYS A C 1
ATOM 680 O O . LYS A 1 85 ? -4.169 3.255 2.286 1.00 91.44 85 LYS A O 1
ATOM 685 N N . LEU A 1 86 ? -2.276 3.201 1.074 1.00 92.50 86 LEU A N 1
ATOM 686 C CA . LEU A 1 86 ? -1.420 2.777 2.189 1.00 92.50 86 LEU A CA 1
ATOM 687 C C . LEU A 1 86 ? -1.481 3.769 3.361 1.00 92.50 86 LEU A C 1
ATOM 689 O O . LEU A 1 86 ? -1.507 3.355 4.522 1.00 92.50 86 LEU A O 1
ATOM 693 N N . ARG A 1 87 ? -1.518 5.080 3.073 1.00 91.44 87 ARG A N 1
ATOM 694 C CA . ARG A 1 87 ? -1.654 6.128 4.100 1.00 91.44 87 ARG A CA 1
ATOM 695 C C . ARG A 1 87 ? -3.009 6.061 4.803 1.00 91.44 87 ARG A C 1
ATOM 697 O O . ARG A 1 87 ? -3.024 6.106 6.027 1.00 91.44 87 ARG A O 1
ATOM 704 N N . VAL A 1 88 ? -4.109 5.888 4.064 1.00 93.31 88 VAL A N 1
ATOM 705 C CA . VAL A 1 88 ? -5.460 5.726 4.640 1.00 93.31 88 VAL A CA 1
ATOM 706 C C . VAL A 1 88 ? -5.502 4.548 5.615 1.00 93.31 88 VAL A C 1
ATOM 708 O O . VAL A 1 88 ? -5.929 4.711 6.758 1.00 93.31 88 VAL A O 1
ATOM 711 N N . TRP A 1 89 ? -4.988 3.382 5.212 1.00 95.81 89 TRP A N 1
ATOM 712 C CA . TRP A 1 89 ? -4.947 2.206 6.085 1.00 95.81 89 TRP A CA 1
ATOM 713 C C . TRP A 1 89 ? -4.097 2.434 7.335 1.00 95.81 89 TRP A C 1
ATOM 715 O O . TRP A 1 89 ? -4.522 2.119 8.447 1.00 95.81 89 TRP A O 1
ATOM 725 N N . ARG A 1 90 ? -2.909 3.030 7.178 1.00 95.06 90 ARG A N 1
ATOM 726 C CA . ARG A 1 90 ? -2.030 3.372 8.306 1.00 95.06 90 ARG A CA 1
ATOM 727 C C . ARG A 1 90 ? -2.747 4.284 9.293 1.00 95.06 90 ARG A C 1
ATOM 729 O O . ARG A 1 90 ? -2.656 4.086 10.502 1.00 95.06 90 ARG A O 1
ATOM 736 N N . ASP A 1 91 ? -3.436 5.289 8.778 1.00 93.88 91 ASP A N 1
ATOM 737 C CA . ASP A 1 91 ? -4.080 6.311 9.584 1.00 93.88 91 ASP A CA 1
ATOM 738 C C . ASP A 1 91 ? -5.279 5.736 10.351 1.00 93.88 91 ASP A C 1
ATOM 740 O O . ASP A 1 91 ? -5.384 5.971 11.554 1.00 93.88 91 ASP A O 1
ATOM 744 N N . ALA A 1 92 ? -6.078 4.867 9.724 1.00 94.81 92 ALA A N 1
ATOM 745 C CA . ALA A 1 92 ? -7.171 4.156 10.388 1.00 94.81 92 ALA A CA 1
ATOM 746 C C . ALA A 1 92 ? -6.672 3.210 11.498 1.00 94.81 92 ALA A C 1
ATOM 748 O O . ALA A 1 92 ? -7.264 3.142 12.577 1.00 94.81 92 ALA A O 1
ATOM 749 N N . ILE A 1 93 ? -5.549 2.519 11.271 1.00 95.06 93 ILE A N 1
ATOM 750 C CA . ILE A 1 93 ? -4.878 1.683 12.281 1.00 95.06 93 ILE A CA 1
ATOM 751 C C . ILE A 1 93 ? -4.387 2.540 13.459 1.00 95.06 93 ILE A C 1
ATOM 753 O O . ILE A 1 93 ? -4.560 2.168 14.622 1.00 95.06 93 ILE A O 1
ATOM 757 N N . CYS A 1 94 ? -3.794 3.704 13.186 1.00 93.06 94 CYS A N 1
ATOM 758 C CA . CYS A 1 94 ? -3.344 4.622 14.231 1.00 93.06 94 CYS A CA 1
ATOM 759 C C . CYS A 1 94 ? -4.510 5.208 15.040 1.00 93.06 94 CYS A C 1
ATOM 761 O O . CYS A 1 94 ? -4.402 5.293 16.265 1.00 93.06 94 CYS A O 1
ATOM 763 N N . ASP A 1 95 ? -5.623 5.563 14.397 1.00 91.69 95 ASP A N 1
ATOM 764 C CA . ASP A 1 95 ? -6.817 6.063 15.083 1.00 91.69 95 ASP A CA 1
ATOM 765 C C . ASP A 1 95 ? -7.454 4.976 15.969 1.00 91.69 95 ASP A C 1
ATOM 767 O O . ASP A 1 95 ? -7.851 5.255 17.102 1.00 91.69 95 ASP A O 1
ATOM 771 N N . ALA A 1 96 ? -7.479 3.718 15.513 1.00 92.44 96 ALA A N 1
ATOM 772 C CA . ALA A 1 96 ? -7.919 2.576 16.320 1.00 92.44 96 ALA A CA 1
ATOM 773 C C . ALA A 1 96 ? -7.035 2.363 17.560 1.00 92.44 96 ALA A C 1
ATOM 775 O O . ALA A 1 96 ? -7.539 2.143 18.665 1.00 92.44 96 ALA A O 1
ATOM 776 N N . ARG A 1 97 ? -5.714 2.522 17.417 1.00 91.81 97 ARG A N 1
ATOM 777 C CA . ARG A 1 97 ? -4.780 2.472 18.552 1.00 91.81 97 ARG A CA 1
ATOM 778 C C . ARG A 1 97 ? -5.092 3.539 19.603 1.00 91.81 97 ARG A C 1
ATOM 780 O O . ARG A 1 97 ? -5.000 3.263 20.795 1.00 91.81 97 ARG A O 1
ATOM 787 N N . GLN A 1 98 ? -5.478 4.749 19.184 1.00 89.12 98 GLN A N 1
ATOM 788 C CA . GLN A 1 98 ? -5.783 5.863 20.099 1.00 89.12 98 GLN A CA 1
ATOM 789 C C . GLN A 1 98 ? -7.001 5.606 20.991 1.00 89.12 98 GLN A C 1
ATOM 791 O O . GLN A 1 98 ? -7.109 6.206 22.059 1.00 89.12 98 GLN A O 1
ATOM 796 N N . ILE A 1 99 ? -7.898 4.707 20.584 1.00 89.00 99 ILE A N 1
ATOM 797 C CA . ILE A 1 99 ? -9.034 4.262 21.401 1.00 89.00 99 ILE A CA 1
ATOM 798 C C . ILE A 1 99 ? -8.761 2.921 22.109 1.00 89.00 99 ILE A C 1
ATOM 800 O O . ILE A 1 99 ? -9.699 2.247 22.527 1.00 89.00 99 ILE A O 1
ATOM 804 N N . ASN A 1 100 ? -7.483 2.559 22.284 1.00 89.31 100 ASN A N 1
ATOM 805 C CA . ASN A 1 100 ? -6.994 1.354 22.968 1.00 89.31 100 ASN A CA 1
ATOM 806 C C . ASN A 1 100 ? -7.379 0.018 22.306 1.00 89.31 100 ASN A C 1
ATOM 808 O O . ASN A 1 100 ? -7.501 -0.995 22.997 1.00 89.31 100 ASN A O 1
ATOM 812 N N . MET A 1 101 ? -7.565 -0.014 20.983 1.00 92.44 101 MET A N 1
ATOM 813 C CA . MET A 1 101 ? -7.689 -1.291 20.273 1.00 92.44 101 MET A CA 1
ATOM 814 C C . MET A 1 101 ? -6.335 -2.001 20.170 1.00 92.44 101 MET A C 1
ATOM 816 O O . MET A 1 101 ? -5.287 -1.360 20.060 1.00 92.44 101 MET A O 1
ATOM 820 N N . GLU A 1 102 ? -6.371 -3.334 20.155 1.00 94.31 102 GLU A N 1
ATOM 821 C CA . GLU A 1 102 ? -5.241 -4.138 19.690 1.00 94.31 102 GLU A CA 1
ATOM 822 C C . GLU A 1 102 ? -5.138 -3.958 18.169 1.00 94.31 102 GLU A C 1
ATOM 824 O O . GLU A 1 102 ? -6.108 -4.208 17.447 1.00 94.31 102 GLU A O 1
ATOM 829 N N . VAL A 1 103 ? -3.986 -3.477 17.698 1.00 95.06 103 VAL A N 1
ATOM 830 C CA . VAL A 1 103 ? -3.758 -3.196 16.277 1.00 95.06 103 VAL A CA 1
ATOM 831 C C . VAL A 1 103 ? -2.452 -3.770 15.725 1.00 95.06 103 VAL A C 1
ATOM 833 O O . VAL A 1 103 ? -2.128 -3.520 14.562 1.00 95.06 103 VAL A O 1
ATOM 836 N N . GLU A 1 104 ? -1.663 -4.496 16.520 1.00 94.75 104 GLU A N 1
ATOM 837 C CA . GLU A 1 104 ? -0.309 -4.893 16.126 1.00 94.75 104 GLU A CA 1
ATOM 838 C C . GLU A 1 104 ? -0.340 -5.865 14.941 1.00 94.75 104 GLU A C 1
ATOM 840 O O . GLU A 1 104 ? 0.471 -5.745 14.020 1.00 94.75 104 GLU A O 1
ATOM 845 N N . PHE A 1 105 ? -1.336 -6.757 14.882 1.00 95.31 105 PHE A N 1
ATOM 846 C CA . PHE A 1 105 ? -1.514 -7.646 13.727 1.00 95.31 105 PHE A CA 1
ATOM 847 C C . PHE A 1 105 ? -1.776 -6.856 12.433 1.00 95.31 105 PHE A C 1
ATOM 849 O O . PHE A 1 105 ? -1.185 -7.152 11.392 1.00 95.31 105 PHE A O 1
ATOM 856 N N . ALA A 1 106 ? -2.623 -5.823 12.500 1.00 96.12 106 ALA A N 1
ATOM 857 C CA . ALA A 1 106 ? -2.982 -4.994 11.354 1.00 96.12 106 ALA A CA 1
ATOM 858 C C . ALA A 1 106 ? -1.792 -4.133 10.911 1.00 96.12 106 ALA A C 1
ATOM 860 O O . ALA A 1 106 ? -1.497 -4.048 9.719 1.00 96.12 106 ALA A O 1
ATOM 861 N N . LYS A 1 107 ? -1.051 -3.562 11.872 1.00 95.31 107 LYS A N 1
ATOM 862 C CA . LYS A 1 107 ? 0.198 -2.834 11.619 1.00 95.31 107 LYS A CA 1
ATOM 863 C C . LYS A 1 107 ? 1.210 -3.715 10.888 1.00 95.31 107 LYS A C 1
ATOM 865 O O . LYS A 1 107 ? 1.739 -3.310 9.856 1.00 95.31 107 LYS A O 1
ATOM 870 N N . GLN A 1 108 ? 1.464 -4.925 11.382 1.00 94.81 108 GLN A N 1
ATOM 871 C CA . GLN A 1 108 ? 2.412 -5.848 10.755 1.00 94.81 108 GLN A CA 1
ATOM 872 C C . GLN A 1 108 ? 1.977 -6.272 9.352 1.00 94.81 108 GLN A C 1
ATOM 874 O O . GLN A 1 108 ? 2.817 -6.392 8.457 1.00 94.81 108 GLN A O 1
ATOM 879 N N . HIS A 1 109 ? 0.678 -6.490 9.142 1.00 95.25 109 HIS A N 1
ATOM 880 C CA . HIS A 1 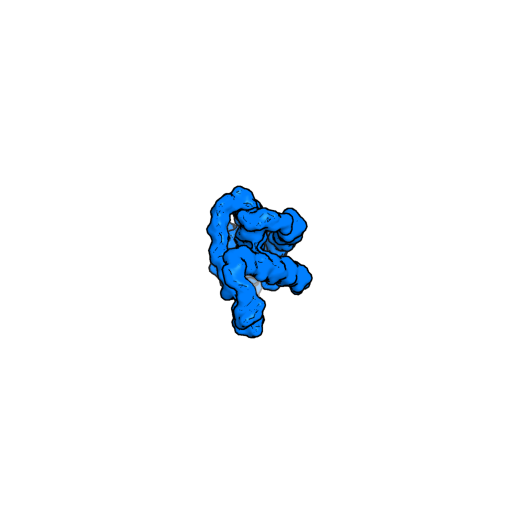109 ? 0.148 -6.813 7.825 1.00 95.25 109 HIS A CA 1
ATOM 881 C C . HIS A 1 109 ? 0.355 -5.656 6.838 1.00 95.25 109 HIS A C 1
ATOM 883 O O . HIS A 1 109 ? 0.939 -5.862 5.773 1.00 95.25 109 HIS A O 1
ATOM 889 N N . LEU A 1 110 ? 0.013 -4.426 7.237 1.00 95.62 110 LEU A N 1
ATOM 890 C CA . LEU A 1 110 ? 0.229 -3.237 6.417 1.00 95.62 110 LEU A CA 1
ATOM 891 C C . LEU A 1 110 ? 1.712 -2.999 6.103 1.00 95.62 110 LEU A C 1
ATOM 893 O O . LEU A 1 110 ? 2.045 -2.657 4.973 1.00 95.62 110 LEU A O 1
ATOM 897 N N . ILE A 1 111 ? 2.619 -3.225 7.057 1.00 92.69 111 ILE A N 1
ATOM 898 C CA . ILE A 1 111 ? 4.069 -3.119 6.818 1.00 92.69 111 ILE A CA 1
ATOM 899 C C . ILE A 1 111 ? 4.514 -4.082 5.708 1.00 92.69 111 ILE A C 1
ATOM 901 O O . ILE A 1 111 ? 5.284 -3.695 4.829 1.00 92.69 11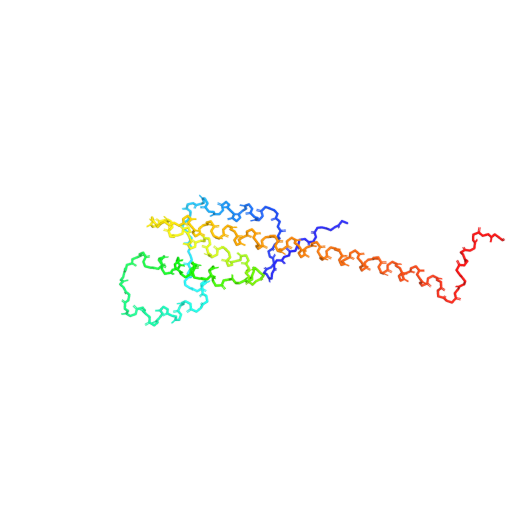1 ILE A O 1
ATOM 905 N N . LYS A 1 112 ? 4.013 -5.324 5.700 1.00 93.12 112 LYS A N 1
ATOM 906 C CA . LYS A 1 112 ? 4.330 -6.300 4.643 1.00 93.12 112 LYS A CA 1
ATOM 907 C C . LYS A 1 112 ? 3.795 -5.860 3.280 1.00 93.12 112 LYS A C 1
ATOM 909 O O . LYS A 1 112 ? 4.531 -5.945 2.298 1.00 93.12 112 LYS A O 1
ATOM 914 N N . ILE A 1 113 ? 2.554 -5.368 3.225 1.00 93.00 113 ILE A N 1
ATOM 915 C CA . ILE A 1 113 ? 1.961 -4.832 1.989 1.00 93.00 113 ILE A CA 1
ATOM 916 C C . ILE A 1 113 ? 2.776 -3.637 1.489 1.00 93.00 113 ILE A C 1
ATOM 918 O O . ILE A 1 113 ? 3.123 -3.584 0.312 1.00 93.00 113 ILE A O 1
ATOM 922 N N . ALA A 1 114 ? 3.137 -2.714 2.382 1.00 90.94 114 ALA A N 1
ATOM 923 C CA . ALA A 1 114 ? 3.951 -1.556 2.051 1.00 90.94 114 ALA A CA 1
ATOM 924 C C . ALA A 1 114 ? 5.295 -1.989 1.454 1.00 90.94 114 ALA A C 1
ATOM 926 O O . ALA A 1 114 ? 5.618 -1.573 0.348 1.00 90.94 114 ALA A O 1
ATOM 927 N N . TYR A 1 115 ? 6.049 -2.882 2.103 1.00 90.00 115 TYR A N 1
ATOM 928 C CA . TYR A 1 115 ? 7.309 -3.376 1.534 1.00 90.00 115 TYR A CA 1
ATOM 929 C C . TYR A 1 115 ? 7.133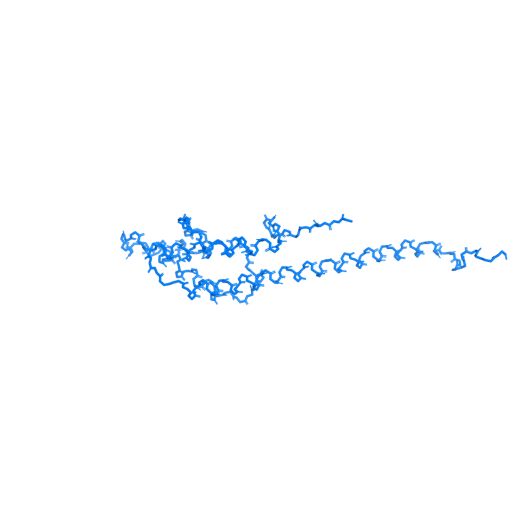 -4.013 0.153 1.00 90.00 115 TYR A C 1
ATOM 931 O O . TYR A 1 115 ? 7.934 -3.747 -0.742 1.00 90.00 115 TYR A O 1
ATOM 939 N N . ALA A 1 116 ? 6.083 -4.813 -0.048 1.00 90.50 116 ALA A N 1
ATOM 940 C CA . ALA A 1 116 ? 5.783 -5.387 -1.357 1.00 90.50 116 ALA A CA 1
ATOM 941 C C . ALA A 1 116 ? 5.473 -4.300 -2.405 1.00 90.50 116 ALA A C 1
ATOM 943 O O . ALA A 1 116 ? 5.940 -4.396 -3.541 1.00 90.50 116 ALA A O 1
ATOM 944 N N . TYR A 1 117 ? 4.738 -3.251 -2.022 1.00 89.88 117 TYR A N 1
ATOM 945 C CA . TYR A 1 117 ? 4.439 -2.104 -2.880 1.00 89.88 117 TYR A CA 1
ATOM 946 C C . TYR A 1 117 ? 5.728 -1.396 -3.270 1.00 89.88 117 TYR A C 1
ATOM 948 O O . TYR A 1 117 ? 6.008 -1.244 -4.461 1.00 89.88 117 TYR A O 1
ATOM 956 N N . PHE A 1 118 ? 6.550 -1.049 -2.278 1.00 85.50 118 PHE A N 1
ATOM 957 C CA . PHE A 1 118 ? 7.783 -0.319 -2.505 1.00 85.50 118 PHE A CA 1
ATOM 958 C C . PHE A 1 118 ? 8.754 -1.128 -3.397 1.00 85.50 118 PHE A C 1
ATOM 960 O O . PHE A 1 118 ? 9.262 -0.612 -4.392 1.00 85.50 118 PHE A O 1
ATOM 967 N N . ALA A 1 119 ? 8.914 -2.432 -3.148 1.00 85.12 119 ALA A N 1
ATOM 968 C CA . ALA A 1 119 ? 9.732 -3.313 -3.989 1.00 85.12 119 ALA A CA 1
ATOM 969 C C . ALA A 1 119 ? 9.194 -3.477 -5.427 1.00 85.12 119 ALA A C 1
ATOM 971 O O . ALA A 1 119 ? 9.952 -3.719 -6.366 1.00 85.12 119 ALA A O 1
ATOM 972 N N . SER A 1 120 ? 7.877 -3.368 -5.630 1.00 83.56 120 SER A N 1
ATOM 973 C CA . SER A 1 120 ? 7.290 -3.445 -6.972 1.00 83.56 120 SER A CA 1
ATOM 974 C C . SER A 1 120 ? 7.605 -2.211 -7.822 1.00 83.56 120 SER A C 1
ATOM 976 O O . SER A 1 120 ? 7.749 -2.332 -9.040 1.00 83.56 120 SER A O 1
ATOM 978 N N . LYS A 1 121 ? 7.735 -1.042 -7.182 1.00 80.62 121 LYS A N 1
ATOM 979 C CA . LYS A 1 121 ? 8.062 0.220 -7.848 1.00 80.62 121 LYS A CA 1
ATOM 980 C C . LYS A 1 121 ? 9.536 0.272 -8.235 1.00 80.62 121 LYS A C 1
ATOM 982 O O . LYS A 1 121 ? 9.812 0.536 -9.399 1.00 80.62 121 LYS A O 1
ATOM 987 N N . THR A 1 122 ? 10.457 -0.118 -7.349 1.00 75.38 122 THR A N 1
ATOM 988 C CA . THR A 1 122 ? 11.896 -0.181 -7.682 1.00 75.38 122 THR A CA 1
ATOM 989 C C . THR A 1 122 ? 12.178 -1.071 -8.897 1.00 75.38 122 THR A C 1
ATOM 991 O O . THR A 1 122 ? 12.942 -0.697 -9.783 1.00 75.38 122 THR A O 1
ATOM 994 N N . ARG A 1 123 ? 11.492 -2.218 -9.021 1.00 76.12 123 ARG A N 1
ATOM 995 C CA . ARG A 1 123 ? 11.622 -3.094 -10.200 1.00 76.12 123 ARG A CA 1
ATOM 996 C C . ARG A 1 123 ? 11.195 -2.411 -11.504 1.00 76.12 123 ARG A C 1
ATOM 998 O O . ARG A 1 123 ? 11.813 -2.638 -12.542 1.00 76.12 123 ARG A O 1
ATOM 1005 N N . LEU A 1 124 ? 10.138 -1.597 -11.468 1.00 78.19 124 LEU A N 1
ATOM 1006 C CA . LEU A 1 124 ? 9.688 -0.838 -12.638 1.00 78.19 124 LEU A CA 1
ATOM 1007 C C . LEU A 1 124 ? 10.716 0.226 -13.041 1.00 78.19 124 LEU A C 1
ATOM 1009 O O . LEU A 1 124 ? 10.939 0.419 -14.234 1.00 78.19 124 LEU A O 1
ATOM 1013 N N . GLU A 1 125 ? 11.376 0.872 -12.077 1.00 76.25 125 GLU A N 1
ATOM 1014 C CA . GLU A 1 125 ? 12.449 1.836 -12.354 1.00 76.25 125 GLU A CA 1
ATOM 1015 C C . GLU A 1 125 ? 13.642 1.178 -13.058 1.00 76.25 125 GLU A C 1
ATOM 1017 O O . GLU A 1 125 ? 14.141 1.703 -14.056 1.00 76.25 125 GLU A O 1
ATOM 1022 N N . GLU A 1 126 ? 14.067 -0.003 -12.599 1.00 78.62 126 GLU A N 1
ATOM 1023 C CA . GLU A 1 126 ? 15.141 -0.769 -13.243 1.00 78.62 126 GLU A CA 1
ATOM 1024 C C . GLU A 1 126 ? 14.787 -1.171 -14.682 1.00 78.62 126 GLU A C 1
ATOM 1026 O O . GLU A 1 126 ? 15.622 -1.080 -15.589 1.00 78.62 126 GLU A O 1
ATOM 1031 N N . GLU A 1 127 ? 13.550 -1.622 -14.912 1.00 84.75 127 GLU A N 1
ATOM 1032 C CA . GLU A 1 127 ? 13.057 -1.965 -16.248 1.00 84.75 127 GLU A CA 1
ATOM 1033 C C . GLU A 1 127 ? 13.025 -0.736 -17.166 1.00 84.75 127 GLU A C 1
ATOM 1035 O O . GLU A 1 127 ? 13.497 -0.811 -18.306 1.00 84.75 127 GLU A O 1
ATOM 1040 N N . LEU A 1 128 ? 12.542 0.404 -16.663 1.00 87.31 128 LEU A N 1
ATOM 1041 C CA . LEU A 1 128 ? 12.501 1.666 -17.399 1.00 87.31 128 LEU A CA 1
ATOM 1042 C C . LEU A 1 128 ? 13.911 2.122 -17.794 1.00 87.31 128 LEU A C 1
ATOM 1044 O O . LEU A 1 128 ? 14.158 2.450 -18.957 1.00 87.31 128 LEU A O 1
ATOM 1048 N N . TRP A 1 129 ? 14.852 2.078 -16.848 1.00 81.69 129 TRP A N 1
ATOM 1049 C CA . TRP A 1 129 ? 16.251 2.413 -17.092 1.00 81.69 129 TRP A CA 1
ATOM 1050 C C . TRP A 1 129 ? 16.860 1.519 -18.181 1.00 81.69 129 TRP A C 1
ATOM 1052 O O . TRP A 1 129 ? 17.442 2.021 -19.145 1.00 81.69 129 TRP A O 1
ATOM 1062 N N . ARG A 1 130 ? 16.646 0.197 -18.103 1.00 89.31 130 ARG A N 1
ATOM 1063 C CA . ARG A 1 130 ? 17.122 -0.759 -19.120 1.00 89.31 130 ARG A CA 1
ATOM 1064 C C . ARG A 1 130 ? 16.565 -0.465 -20.512 1.00 89.31 130 ARG A C 1
ATOM 1066 O O . ARG A 1 130 ? 17.291 -0.615 -21.496 1.00 89.31 130 ARG A O 1
ATOM 1073 N N . ILE A 1 131 ? 15.288 -0.097 -20.613 1.00 94.12 131 ILE A N 1
ATOM 1074 C CA . ILE A 1 131 ? 14.656 0.261 -21.890 1.00 94.12 131 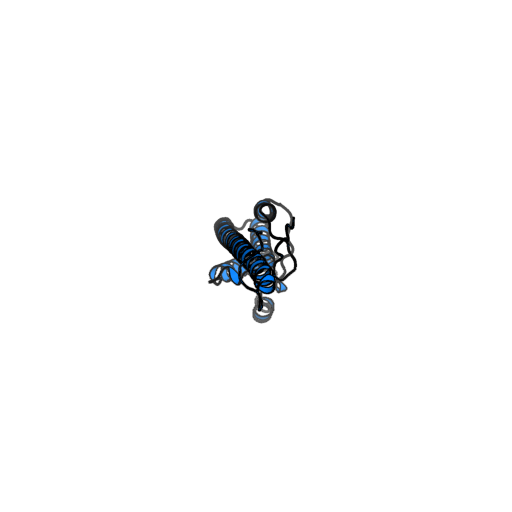ILE A CA 1
ATOM 1075 C C . ILE A 1 131 ? 15.267 1.552 -22.437 1.00 94.12 131 ILE A C 1
ATOM 1077 O O . ILE A 1 131 ? 15.653 1.576 -23.604 1.00 94.12 131 ILE A O 1
ATOM 1081 N N . SER A 1 132 ? 15.429 2.580 -21.598 1.00 92.38 132 SER A N 1
ATOM 1082 C CA . SER A 1 132 ? 16.045 3.854 -21.987 1.00 92.38 132 SER A CA 1
ATOM 1083 C C . SER A 1 132 ? 17.438 3.646 -22.585 1.00 92.38 132 SER A C 1
ATOM 1085 O O . SER A 1 132 ? 17.712 4.103 -23.691 1.00 92.38 132 SER A O 1
ATOM 1087 N N . THR A 1 133 ? 18.294 2.861 -21.921 1.00 90.19 133 THR A N 1
ATOM 1088 C CA . THR A 1 133 ? 19.645 2.556 -22.424 1.00 90.19 133 THR A CA 1
ATOM 1089 C C . THR A 1 133 ? 19.620 1.822 -23.766 1.00 90.19 133 THR A C 1
ATOM 1091 O O . THR A 1 133 ? 20.469 2.058 -24.626 1.00 90.19 133 THR A O 1
ATOM 1094 N N . LYS A 1 134 ? 18.651 0.922 -23.977 1.00 95.25 134 LYS A N 1
ATOM 1095 C CA . LYS A 1 134 ? 18.507 0.221 -25.261 1.00 95.25 134 LYS A CA 1
ATOM 1096 C C . LYS A 1 134 ? 18.077 1.158 -26.387 1.00 95.25 134 LYS A C 1
ATOM 1098 O O . LYS A 1 134 ? 18.559 0.982 -27.503 1.00 95.25 134 LYS A O 1
ATOM 1103 N N . ILE A 1 135 ? 17.201 2.123 -26.108 1.00 95.88 135 ILE A N 1
ATOM 1104 C CA . ILE A 1 135 ? 16.772 3.134 -27.083 1.00 95.88 135 ILE A CA 1
ATOM 1105 C C . ILE A 1 135 ? 17.962 4.006 -27.485 1.00 95.88 135 ILE A C 1
ATOM 1107 O O . ILE A 1 135 ? 18.253 4.099 -28.672 1.00 95.88 135 ILE A O 1
ATOM 1111 N N . GLU A 1 136 ? 18.712 4.539 -26.517 1.00 94.38 136 GLU A N 1
ATOM 1112 C CA . GLU A 1 136 ? 19.910 5.351 -26.783 1.00 94.38 136 GLU A CA 1
ATOM 1113 C C . GLU A 1 136 ? 20.944 4.594 -27.633 1.00 94.38 136 GLU A C 1
ATOM 1115 O O . GLU A 1 136 ? 21.510 5.130 -28.588 1.00 94.38 136 GLU A O 1
ATOM 1120 N N . LEU A 1 137 ? 21.178 3.314 -27.317 1.00 94.75 137 LEU A N 1
ATOM 1121 C CA . LEU A 1 137 ? 22.077 2.472 -28.104 1.00 94.75 137 LEU A CA 1
ATOM 1122 C C . LEU A 1 137 ? 21.556 2.274 -29.531 1.00 94.75 137 LEU A C 1
ATOM 1124 O O . LEU A 1 137 ? 22.335 2.339 -30.479 1.00 94.75 137 LEU A O 1
ATOM 1128 N N . HIS A 1 138 ? 20.256 2.029 -29.687 1.00 95.06 138 HIS A N 1
ATOM 1129 C CA . HIS A 1 138 ? 19.635 1.838 -30.991 1.00 95.06 138 HIS A CA 1
ATOM 1130 C C . HIS A 1 138 ? 19.709 3.107 -31.848 1.00 95.06 138 HIS A C 1
ATOM 1132 O O . HIS A 1 138 ? 20.084 3.024 -33.016 1.00 95.06 138 HIS A O 1
ATOM 1138 N N . GLU A 1 139 ? 19.434 4.277 -31.268 1.00 95.50 139 GLU A N 1
ATOM 1139 C CA . GLU A 1 139 ? 19.590 5.577 -31.931 1.00 95.50 139 GLU A CA 1
ATOM 1140 C C . GLU A 1 139 ? 21.031 5.793 -32.399 1.00 95.50 139 GLU A C 1
ATOM 1142 O O . GLU A 1 139 ? 21.259 6.169 -33.550 1.00 95.50 139 GLU A O 1
ATOM 1147 N N . LYS A 1 140 ? 22.016 5.462 -31.554 1.00 94.94 140 LYS A N 1
ATOM 1148 C CA . LYS A 1 140 ? 23.431 5.518 -31.932 1.00 94.94 140 LYS A CA 1
ATOM 1149 C C . LYS A 1 140 ? 23.766 4.544 -33.064 1.00 94.94 140 LYS A C 1
ATOM 1151 O O . LYS A 1 140 ? 24.445 4.911 -34.017 1.00 94.94 140 LYS A O 1
ATOM 1156 N N . CYS A 1 141 ? 23.296 3.300 -32.999 1.00 93.56 141 CYS A N 1
ATOM 1157 C CA . CYS A 1 141 ? 23.502 2.339 -34.083 1.00 93.56 141 CYS A CA 1
ATOM 1158 C C . CYS A 1 141 ? 22.916 2.850 -35.405 1.00 93.56 141 CYS A C 1
ATOM 1160 O O . CYS A 1 141 ? 23.562 2.722 -36.442 1.00 93.56 141 CYS A O 1
ATOM 1162 N N . GLN A 1 142 ? 21.728 3.457 -35.371 1.00 93.06 142 GLN A N 1
ATOM 1163 C CA . GLN A 1 142 ? 21.117 4.062 -36.551 1.00 93.06 142 GLN A CA 1
ATOM 1164 C C . GLN A 1 142 ? 21.935 5.244 -37.079 1.00 93.06 142 GLN A C 1
ATOM 1166 O O . GLN A 1 142 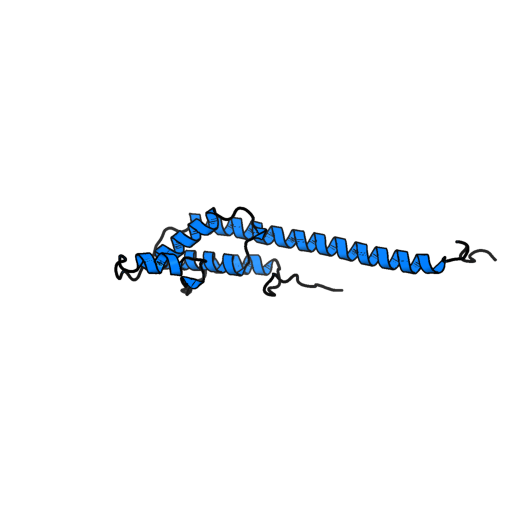? 22.170 5.313 -38.285 1.00 93.06 142 GLN A O 1
ATOM 1171 N N . SER A 1 143 ? 22.416 6.139 -36.209 1.00 91.69 143 SER A N 1
ATOM 1172 C CA . SER A 1 143 ? 23.231 7.281 -36.639 1.00 91.69 143 SER A CA 1
ATOM 1173 C C . SER A 1 143 ? 24.542 6.847 -37.293 1.00 91.69 143 SER A C 1
ATOM 1175 O O . SER A 1 143 ? 24.921 7.395 -38.325 1.00 91.69 143 SER A O 1
ATOM 1177 N N . GLU A 1 144 ? 25.212 5.837 -36.733 1.00 89.94 144 GLU A N 1
ATOM 1178 C CA . GLU A 1 144 ? 26.444 5.282 -37.307 1.00 89.94 144 GLU A CA 1
ATOM 1179 C C . GLU A 1 144 ? 26.166 4.514 -38.609 1.00 89.94 144 GLU A C 1
ATOM 1181 O O . GLU A 1 144 ? 26.945 4.593 -39.555 1.00 89.94 144 GLU A O 1
ATOM 1186 N N . ALA A 1 145 ? 25.035 3.806 -38.712 1.00 87.81 145 ALA A N 1
ATOM 1187 C CA . ALA A 1 145 ? 24.660 3.093 -39.934 1.00 87.81 145 ALA A CA 1
ATOM 1188 C C . ALA A 1 145 ? 24.414 4.046 -41.117 1.00 87.81 145 ALA A C 1
ATOM 1190 O O . ALA A 1 145 ? 24.820 3.739 -42.237 1.00 87.81 145 ALA A O 1
ATOM 1191 N N . ILE A 1 146 ? 23.825 5.226 -40.872 1.00 88.81 146 ILE A N 1
ATOM 1192 C CA . ILE A 1 146 ? 23.592 6.251 -41.907 1.00 88.81 146 ILE A CA 1
ATOM 1193 C C . ILE A 1 146 ? 24.892 6.649 -42.615 1.00 88.81 146 ILE A C 1
ATOM 1195 O O . ILE A 1 146 ? 24.869 6.921 -43.816 1.00 88.81 146 ILE A O 1
ATOM 1199 N N . PHE A 1 147 ? 26.033 6.655 -41.914 1.00 80.88 147 PHE A N 1
ATOM 1200 C CA . PHE A 1 147 ? 27.330 6.973 -42.517 1.00 80.88 147 PHE A CA 1
ATOM 1201 C C . PHE A 1 147 ? 27.643 6.085 -43.731 1.00 80.88 147 PHE A C 1
ATOM 1203 O O . PHE A 1 147 ? 28.225 6.570 -44.707 1.00 80.88 147 PHE A O 1
ATOM 1210 N N . PHE A 1 148 ? 27.217 4.821 -43.675 1.00 84.38 148 PHE A N 1
ATOM 1211 C CA . PHE A 1 148 ? 27.483 3.786 -44.669 1.00 84.38 148 PHE A CA 1
ATOM 1212 C C . PHE A 1 148 ? 26.345 3.571 -45.671 1.00 84.38 148 PHE A C 1
ATOM 1214 O O . PHE A 1 148 ? 26.482 2.722 -46.550 1.00 84.38 148 PHE A O 1
ATOM 1221 N N . ASN A 1 149 ? 25.244 4.325 -45.587 1.00 84.94 149 ASN A N 1
ATOM 1222 C CA . ASN A 1 149 ? 24.188 4.243 -46.595 1.00 84.94 149 ASN A CA 1
ATOM 1223 C C . ASN A 1 149 ? 24.777 4.554 -47.977 1.00 84.94 149 ASN A C 1
ATOM 1225 O O . ASN A 1 149 ? 25.319 5.637 -48.203 1.00 84.94 149 ASN A O 1
ATOM 1229 N N . ASP A 1 150 ? 24.707 3.565 -48.868 1.00 83.69 150 ASP A N 1
ATOM 1230 C CA . ASP A 1 150 ? 25.232 3.599 -50.236 1.00 83.69 150 ASP A CA 1
ATOM 1231 C C . ASP A 1 150 ? 26.752 3.850 -50.355 1.00 83.69 150 ASP A C 1
ATOM 1233 O O . ASP A 1 150 ? 27.252 4.175 -51.434 1.00 83.69 150 ASP A O 1
ATOM 1237 N N . LYS A 1 151 ? 27.519 3.663 -49.267 1.00 82.94 151 LYS A N 1
ATOM 1238 C CA . LYS A 1 151 ? 28.988 3.773 -49.248 1.00 82.94 151 LYS A CA 1
ATOM 1239 C C . LYS A 1 151 ? 29.637 2.444 -48.851 1.00 82.94 151 LYS A C 1
ATOM 1241 O O . LYS A 1 151 ? 29.077 1.697 -48.051 1.00 82.94 151 LYS A O 1
ATOM 1246 N N . PRO A 1 152 ? 30.841 2.128 -49.359 1.00 79.88 152 PRO A N 1
ATOM 1247 C CA . PRO A 1 152 ? 31.589 0.978 -48.869 1.00 79.88 152 PRO A CA 1
ATOM 1248 C C . PRO A 1 152 ? 31.910 1.144 -47.377 1.00 79.88 152 PRO A C 1
ATOM 1250 O O . PRO A 1 152 ? 32.184 2.246 -46.912 1.00 79.88 152 PRO A O 1
ATOM 1253 N N . LEU A 1 153 ? 31.971 0.032 -46.638 1.00 81.31 153 LEU A N 1
ATOM 1254 C CA . LEU A 1 153 ? 32.346 0.001 -45.210 1.00 81.31 153 LEU A CA 1
ATOM 1255 C C . LEU A 1 153 ? 33.820 0.398 -44.949 1.00 81.31 153 LEU A C 1
ATOM 1257 O O . LEU A 1 153 ? 34.299 0.376 -43.820 1.00 81.31 153 LEU A O 1
ATOM 1261 N N . ASN A 1 154 ? 34.541 0.752 -46.012 1.00 78.69 154 ASN A N 1
ATOM 1262 C CA . ASN A 1 154 ? 35.876 1.325 -46.005 1.00 78.69 154 ASN A CA 1
ATOM 1263 C C . ASN A 1 154 ? 35.820 2.774 -45.482 1.00 78.69 154 ASN A C 1
ATOM 1265 O O . ASN A 1 154 ? 35.232 3.644 -46.119 1.00 78.69 154 ASN A O 1
ATOM 1269 N N . THR A 1 155 ? 36.481 3.048 -44.359 1.00 74.62 155 THR A N 1
ATOM 1270 C CA . THR A 1 155 ? 36.571 4.386 -43.745 1.00 74.62 155 THR A CA 1
ATOM 1271 C C . THR A 1 155 ? 37.732 5.247 -44.265 1.00 74.62 155 THR A C 1
ATOM 1273 O O . THR A 1 155 ? 38.003 6.309 -43.713 1.00 74.62 155 THR A O 1
ATOM 1276 N N . GLY A 1 156 ? 38.437 4.814 -45.312 1.00 68.19 156 GLY A N 1
ATOM 1277 C CA . GLY A 1 156 ? 39.592 5.511 -45.887 1.00 68.19 156 GLY A CA 1
ATOM 1278 C C . GLY A 1 156 ? 40.856 5.430 -45.027 1.00 68.19 156 GLY A C 1
ATOM 1279 O O . GLY A 1 156 ? 41.731 6.278 -45.150 1.00 68.19 156 GLY A O 1
ATOM 1280 N N . LEU A 1 157 ? 40.953 4.432 -44.137 1.00 68.44 157 LEU A N 1
ATOM 1281 C CA . LEU A 1 157 ? 42.080 4.267 -43.203 1.00 68.44 157 LEU A CA 1
ATOM 1282 C C . LEU A 1 157 ? 43.399 3.836 -43.863 1.00 68.44 157 LEU A C 1
ATOM 1284 O O . LEU A 1 157 ? 44.437 3.864 -43.204 1.00 68.44 157 LEU A O 1
ATOM 1288 N N . PHE A 1 158 ? 43.375 3.459 -45.140 1.00 60.94 158 PHE A N 1
ATOM 1289 C CA . PHE A 1 158 ? 44.577 3.211 -45.928 1.00 60.94 158 PHE A CA 1
ATOM 1290 C C . PHE A 1 158 ? 44.554 4.097 -47.184 1.00 60.94 158 PHE A C 1
ATOM 1292 O O . PHE A 1 158 ? 43.506 4.144 -47.836 1.00 60.94 158 PHE A O 1
ATOM 1299 N N . PRO A 1 159 ? 45.656 4.822 -47.474 1.00 60.97 159 PRO A N 1
ATOM 1300 C CA . PRO A 1 159 ? 45.776 5.685 -48.649 1.00 60.97 159 PRO A CA 1
ATOM 1301 C C . PRO A 1 159 ? 45.793 4.900 -49.964 1.00 60.97 159 PRO A C 1
ATOM 1303 O O . PRO A 1 159 ? 46.207 3.716 -49.953 1.00 60.97 159 PRO A O 1
#

Radius of gyration: 25.46 Å; chains: 1; bounding box: 76×23×73 Å

Secondary structure (DSSP, 8-state):
------B-TTSPBP-HHHHHHHHHTTT--PPP---GGGSTTHHHHHHHHGGG----TTHHHHHHHHHHHHHHHH---GGG--HHHHHHHHHHHHHHHHTT---HHHHHHHHHHHHHHHHHHHHHHHHHHHHHHHHHHHHHHHHHHHHTTTS-S--S---

Foldseek 3Di:
DDPPFDAPVVGHGADPVVLVVLLVLLVDLDQDDQDLVLAPCSVVVVVVCVVPDDPDPCVRLVSQQVSLVVVLVVDPDLVVDDPSNLVSSSNSLSNCVVVVDDRVVVSVSSNVSSVVNSVVVVVVVVVVVVVVVVVVVVVVVVVVVVVPVVHPPDPPPDD